Protein AF-A0AAU0HRQ2-F1 (afdb_monomer)

Foldseek 3Di:
DDDDDDDDDPDDDDDPPDPPPALDQDDQADDDDQDPPDVPSVVVSVVRVVVNVVSRVVSVVRVVVVVVVVVVVVVVVLVVLCVVQPVNRDDDDPDDD

Structure (mmCIF, N/CA/C/O backbone):
data_AF-A0AAU0HRQ2-F1
#
_entry.id   AF-A0AAU0HRQ2-F1
#
loop_
_atom_site.group_PDB
_atom_site.id
_atom_site.type_symbol
_atom_site.label_atom_id
_atom_site.label_alt_id
_atom_site.label_comp_id
_atom_site.label_asym_id
_atom_site.label_entity_id
_atom_site.label_seq_id
_atom_site.pdbx_PDB_ins_code
_atom_site.Cartn_x
_atom_site.Cartn_y
_atom_site.Cartn_z
_atom_site.occupancy
_atom_site.B_iso_or_equiv
_atom_site.auth_seq_id
_atom_site.auth_comp_id
_atom_site.auth_asym_id
_atom_site.auth_atom_id
_atom_site.pdbx_PDB_model_num
ATOM 1 N N . MET A 1 1 ? 21.324 53.622 -29.276 1.00 40.22 1 MET A N 1
ATOM 2 C CA . MET A 1 1 ? 20.189 52.982 -28.574 1.00 40.22 1 MET A CA 1
ATOM 3 C C . MET A 1 1 ? 20.621 51.579 -28.169 1.00 40.22 1 MET A C 1
ATOM 5 O O . MET A 1 1 ? 20.721 50.723 -29.035 1.00 40.22 1 MET A O 1
ATOM 9 N N . ILE A 1 2 ? 20.983 51.364 -26.902 1.00 47.19 2 ILE A N 1
ATOM 10 C CA . ILE A 1 2 ? 21.456 50.063 -26.397 1.00 47.19 2 ILE A CA 1
ATOM 11 C C . ILE A 1 2 ? 20.260 49.373 -25.736 1.00 47.19 2 ILE A C 1
ATOM 13 O O . ILE A 1 2 ? 19.718 49.883 -24.758 1.00 47.19 2 ILE A O 1
ATOM 17 N N . ARG A 1 3 ? 19.805 48.252 -26.303 1.00 48.66 3 ARG A N 1
ATOM 18 C CA . ARG A 1 3 ? 18.774 47.401 -25.698 1.00 48.66 3 ARG A CA 1
ATOM 19 C C . ARG A 1 3 ? 19.436 46.543 -24.622 1.00 48.66 3 ARG A C 1
ATOM 21 O O . ARG A 1 3 ? 20.209 45.649 -24.947 1.00 48.66 3 ARG A O 1
ATOM 28 N N . ALA A 1 4 ? 19.150 46.834 -23.357 1.00 52.31 4 ALA A N 1
ATOM 29 C CA . ALA A 1 4 ? 19.507 45.964 -22.245 1.00 52.31 4 ALA A CA 1
ATOM 30 C C . ALA A 1 4 ? 18.662 44.683 -22.333 1.00 52.31 4 ALA A C 1
ATOM 32 O O . ALA A 1 4 ? 17.435 44.742 -22.273 1.00 52.31 4 ALA A O 1
ATOM 33 N N . ALA A 1 5 ? 19.313 43.538 -22.532 1.00 58.12 5 ALA A N 1
ATOM 34 C CA . ALA A 1 5 ? 18.673 42.233 -22.454 1.00 58.12 5 ALA A CA 1
ATOM 35 C C . ALA A 1 5 ? 18.735 41.758 -20.999 1.00 58.12 5 ALA A C 1
ATOM 37 O O . ALA A 1 5 ? 19.785 41.348 -20.508 1.00 58.12 5 ALA A O 1
ATOM 38 N N . THR A 1 6 ? 17.615 41.869 -20.292 1.00 59.66 6 THR A N 1
ATOM 39 C CA . THR A 1 6 ? 17.476 41.395 -18.915 1.00 59.66 6 THR A CA 1
ATOM 40 C C . THR A 1 6 ? 17.397 39.868 -18.924 1.00 59.66 6 THR A C 1
ATOM 42 O O . THR A 1 6 ? 16.383 39.297 -19.318 1.00 59.66 6 THR A O 1
ATOM 45 N N . PHE A 1 7 ? 18.476 39.197 -18.519 1.00 58.16 7 PHE A N 1
ATOM 46 C CA . PHE A 1 7 ? 18.482 37.753 -18.285 1.00 58.16 7 PHE A CA 1
ATOM 47 C C . PHE A 1 7 ? 17.732 37.460 -16.979 1.00 58.16 7 PHE A C 1
ATOM 49 O O . PHE A 1 7 ? 18.210 37.779 -15.892 1.00 58.16 7 PHE A O 1
ATOM 56 N N . LEU A 1 8 ? 16.538 36.876 -17.088 1.00 62.31 8 LEU A N 1
ATOM 57 C CA . LEU A 1 8 ? 15.769 36.400 -15.942 1.00 62.31 8 LEU A CA 1
ATOM 58 C C . LEU A 1 8 ? 16.365 35.059 -15.483 1.00 62.31 8 LEU A C 1
ATOM 60 O O . LEU A 1 8 ? 16.144 34.024 -16.109 1.00 62.31 8 LEU A O 1
ATOM 64 N N . VAL A 1 9 ? 17.160 35.076 -14.414 1.00 63.06 9 VAL A N 1
ATOM 65 C CA . VAL A 1 9 ? 17.670 33.857 -13.772 1.00 63.06 9 VAL A CA 1
ATOM 66 C C . VAL A 1 9 ? 16.535 33.257 -12.941 1.00 63.06 9 VAL A C 1
ATOM 68 O O . VAL A 1 9 ? 16.191 33.785 -11.886 1.00 63.06 9 VAL A O 1
ATOM 71 N N . MET A 1 10 ? 15.927 32.167 -13.418 1.00 64.25 10 MET A N 1
ATOM 72 C CA . MET A 1 10 ? 15.027 31.362 -12.591 1.00 64.25 10 MET A CA 1
ATOM 73 C C . MET A 1 10 ? 15.854 30.627 -11.532 1.00 64.25 10 MET A C 1
ATOM 75 O O . MET A 1 10 ? 16.597 29.697 -11.840 1.00 64.25 10 MET A O 1
ATOM 79 N N . LEU A 1 11 ? 15.728 31.059 -10.279 1.00 58.06 11 LEU A N 1
ATOM 80 C CA . LEU A 1 11 ? 16.215 30.333 -9.110 1.00 58.06 11 LEU A CA 1
ATOM 81 C C . LEU A 1 11 ? 15.421 29.027 -8.983 1.00 58.06 11 LEU A C 1
ATOM 83 O O . LEU A 1 11 ? 14.271 29.031 -8.547 1.00 58.06 11 LEU A O 1
ATOM 87 N N . ALA A 1 12 ? 16.028 27.911 -9.383 1.00 59.59 12 ALA A N 1
ATOM 88 C CA . ALA A 1 12 ? 15.516 26.585 -9.073 1.00 59.59 12 ALA A CA 1
ATOM 89 C C . ALA A 1 12 ? 15.598 26.383 -7.552 1.00 59.59 12 ALA A C 1
ATOM 91 O O . ALA A 1 12 ? 16.689 26.273 -6.990 1.00 59.59 12 ALA A O 1
ATOM 92 N N . ALA A 1 13 ? 14.449 26.395 -6.876 1.00 60.75 13 ALA A N 1
ATOM 93 C CA . ALA A 1 13 ? 14.380 26.082 -5.457 1.00 60.75 13 ALA A CA 1
ATOM 94 C C . ALA A 1 13 ? 14.795 24.614 -5.236 1.00 60.75 13 ALA A C 1
ATOM 96 O O . ALA A 1 13 ? 14.340 23.741 -5.981 1.00 60.75 13 ALA A O 1
ATOM 97 N N . PRO A 1 14 ? 15.637 24.311 -4.234 1.00 53.84 14 PRO A N 1
ATOM 98 C CA . PRO A 1 14 ? 15.960 22.935 -3.896 1.00 53.84 14 PRO A CA 1
ATOM 99 C C . PRO A 1 14 ? 14.702 22.263 -3.339 1.00 53.84 14 PRO A C 1
ATOM 101 O O . PRO A 1 14 ? 14.216 22.610 -2.264 1.00 53.84 14 PRO A O 1
ATOM 104 N N . THR A 1 15 ? 14.152 21.300 -4.074 1.00 60.28 15 THR A N 1
ATOM 105 C CA . THR A 1 15 ? 13.160 20.371 -3.531 1.00 60.28 15 THR A CA 1
ATOM 106 C C . THR A 1 15 ? 13.845 19.530 -2.463 1.00 60.28 15 THR A C 1
ATOM 108 O O . THR A 1 15 ? 14.703 18.705 -2.778 1.00 60.28 15 THR A O 1
ATOM 111 N N . PHE A 1 16 ? 13.492 19.756 -1.198 1.00 54.44 16 PHE A N 1
ATOM 112 C CA . PHE A 1 16 ? 13.881 18.883 -0.099 1.00 54.44 16 PHE A CA 1
ATOM 113 C C . PHE A 1 16 ? 13.376 17.469 -0.407 1.00 54.44 16 PHE A C 1
ATOM 115 O O . PHE A 1 16 ? 12.171 17.222 -0.429 1.00 54.44 16 PHE A O 1
ATOM 122 N N . ALA A 1 17 ? 14.299 16.548 -0.684 1.00 53.38 17 ALA A N 1
ATOM 123 C CA . ALA A 1 17 ? 13.991 15.130 -0.762 1.00 53.38 17 ALA A CA 1
ATOM 124 C C . ALA A 1 17 ? 13.706 14.651 0.663 1.00 53.38 17 ALA A C 1
ATOM 126 O O . ALA A 1 17 ? 14.620 14.334 1.423 1.00 53.38 17 ALA A O 1
ATOM 127 N N . ILE A 1 18 ? 12.431 14.672 1.048 1.00 53.56 18 ILE A N 1
ATOM 128 C CA . ILE A 1 18 ? 11.963 14.004 2.258 1.00 53.56 18 ILE A CA 1
ATOM 129 C C . ILE A 1 18 ? 12.331 12.532 2.070 1.00 53.56 18 ILE A C 1
ATOM 131 O O . ILE A 1 18 ? 11.892 11.914 1.095 1.00 53.56 18 ILE A O 1
ATOM 135 N N . ALA A 1 19 ? 13.196 11.997 2.936 1.00 48.34 19 ALA A N 1
ATOM 136 C CA . ALA A 1 19 ? 13.465 10.567 2.969 1.00 48.34 19 ALA A CA 1
ATOM 137 C C . ALA A 1 19 ? 12.106 9.873 3.053 1.00 48.34 19 ALA A C 1
ATOM 139 O O . ALA A 1 19 ? 11.319 10.176 3.951 1.00 48.34 19 ALA A O 1
ATOM 140 N N . GLN A 1 20 ? 11.795 9.048 2.056 1.00 56.59 20 GLN A N 1
ATOM 141 C CA . GLN A 1 20 ? 10.490 8.418 1.949 1.00 56.59 20 GLN A CA 1
ATOM 142 C C . GLN A 1 20 ? 10.455 7.404 3.089 1.00 56.59 20 GLN A C 1
ATOM 144 O O . GLN A 1 20 ? 11.020 6.318 2.974 1.00 56.59 20 GLN A O 1
ATOM 149 N N . VAL A 1 21 ? 9.903 7.801 4.238 1.00 60.31 21 VAL A N 1
ATOM 150 C CA . VAL A 1 21 ? 9.445 6.854 5.251 1.00 60.31 21 VAL A CA 1
ATOM 151 C C . VAL A 1 21 ? 8.529 5.928 4.461 1.00 60.31 21 VAL A C 1
ATOM 153 O O . VAL A 1 21 ? 7.537 6.398 3.905 1.00 60.31 21 VAL A O 1
ATOM 156 N N . GLY A 1 22 ? 8.964 4.684 4.235 1.00 78.75 22 GLY A N 1
ATOM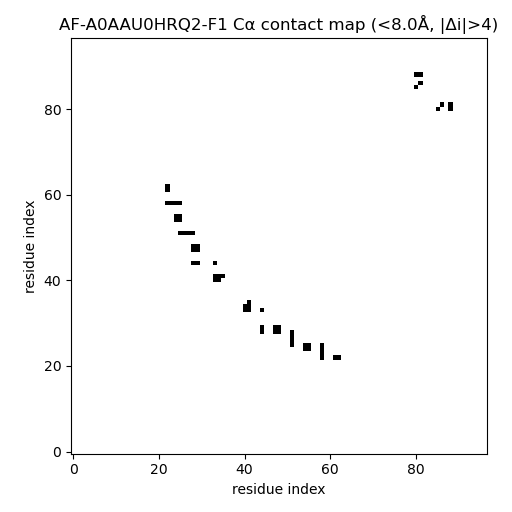 157 C CA . GLY A 1 22 ? 8.244 3.747 3.373 1.00 78.75 22 GLY A CA 1
ATOM 158 C C . GLY A 1 22 ? 6.788 3.631 3.813 1.00 78.75 22 GLY A C 1
ATOM 159 O O . GLY A 1 22 ? 6.468 3.972 4.951 1.00 78.75 22 GLY A O 1
ATOM 160 N N . CYS A 1 23 ? 5.905 3.174 2.922 1.00 92.50 23 CYS A N 1
ATOM 161 C CA . CYS A 1 23 ? 4.493 3.004 3.262 1.00 92.50 23 CYS A CA 1
ATOM 162 C C . CYS A 1 23 ? 4.384 2.211 4.573 1.00 92.50 23 CYS A C 1
ATOM 164 O O . CYS A 1 23 ? 4.803 1.052 4.627 1.00 92.50 23 CYS A O 1
ATOM 166 N N . MET A 1 24 ? 3.889 2.861 5.627 1.00 93.06 24 MET A N 1
ATOM 167 C CA . MET A 1 24 ? 3.857 2.305 6.974 1.00 93.06 24 MET A CA 1
ATOM 168 C C . MET A 1 24 ? 2.425 1.874 7.291 1.00 93.06 24 MET A C 1
ATOM 170 O O . MET A 1 24 ? 1.519 2.697 7.144 1.00 93.06 24 MET A O 1
ATOM 174 N N . PRO A 1 25 ? 2.195 0.616 7.700 1.00 95.25 25 PRO A N 1
ATOM 175 C CA . PRO A 1 25 ? 0.877 0.200 8.151 1.00 95.25 25 PRO A CA 1
ATOM 176 C C . PRO A 1 25 ? 0.501 0.917 9.462 1.00 95.25 25 PRO A C 1
ATOM 178 O O . PRO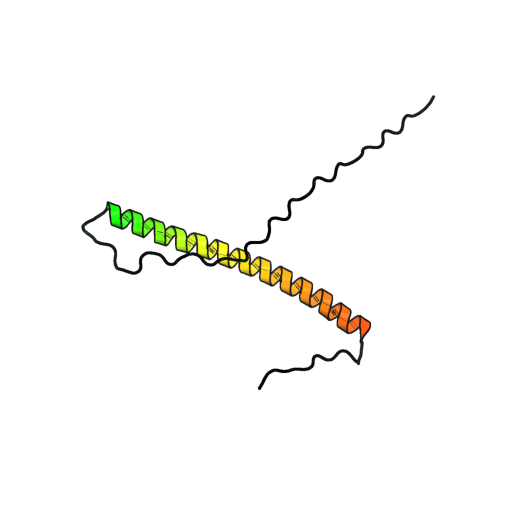 A 1 25 ? 1.391 1.184 10.277 1.00 95.25 25 PRO A O 1
ATOM 181 N N . PRO A 1 26 ? -0.790 1.219 9.684 1.00 96.44 26 PRO A N 1
ATOM 182 C CA . PRO A 1 26 ? -1.259 1.755 10.959 1.00 96.44 26 PRO A CA 1
ATOM 183 C C . PRO A 1 26 ? -1.169 0.708 12.080 1.00 96.44 26 PRO A C 1
ATOM 185 O O . PRO A 1 26 ? -1.142 -0.498 11.826 1.00 96.44 26 PRO A O 1
ATOM 188 N N . GLU A 1 27 ? -1.146 1.177 13.327 1.00 95.88 27 GLU A N 1
ATOM 189 C CA . GLU A 1 27 ? -1.215 0.328 14.521 1.00 95.88 27 GLU A CA 1
ATOM 190 C C . GLU A 1 27 ? -2.644 -0.181 14.740 1.00 95.88 27 GLU A C 1
ATOM 192 O O . GLU A 1 27 ? -3.600 0.572 14.564 1.00 95.88 27 GLU A O 1
ATOM 197 N N . GLU A 1 28 ? -2.797 -1.455 15.110 1.00 97.06 28 GLU A N 1
ATOM 198 C CA . GLU A 1 28 ? -4.116 -2.031 15.384 1.00 97.06 28 GLU A CA 1
ATOM 199 C C . GLU A 1 28 ? -4.799 -1.327 16.570 1.00 97.06 28 GLU A C 1
ATOM 201 O O . GLU A 1 28 ? -4.144 -1.030 17.572 1.00 97.06 28 GLU A O 1
ATOM 206 N N . PRO A 1 29 ? -6.119 -1.078 16.491 1.00 97.06 29 PRO A N 1
ATOM 207 C CA . PRO A 1 29 ? -6.854 -0.467 17.587 1.00 97.06 29 PRO A CA 1
ATOM 208 C C . PRO A 1 29 ? -7.020 -1.448 18.758 1.00 97.06 29 PRO A C 1
ATOM 210 O O . PRO A 1 29 ? -6.706 -2.638 18.668 1.00 97.06 29 PRO A O 1
ATOM 213 N N . PHE A 1 30 ? -7.570 -0.954 19.869 1.00 94.69 30 PHE A N 1
ATOM 214 C CA . PHE A 1 30 ? -7.873 -1.763 21.050 1.00 94.69 30 PHE A CA 1
ATOM 215 C C . PHE A 1 30 ? -8.662 -3.044 20.707 1.00 94.69 30 PHE A C 1
ATOM 217 O O . PHE A 1 30 ? -9.743 -2.981 20.133 1.00 94.69 30 PHE A O 1
ATOM 224 N N . ALA A 1 31 ? -8.134 -4.210 21.090 1.00 96.31 31 ALA A N 1
ATOM 225 C CA . ALA A 1 31 ? -8.578 -5.507 20.561 1.00 96.31 31 ALA A CA 1
ATOM 226 C C . ALA A 1 31 ? -9.771 -6.164 21.288 1.00 96.31 31 ALA A C 1
ATOM 228 O O . ALA A 1 31 ? -10.188 -7.261 20.910 1.00 96.31 31 ALA A O 1
ATOM 229 N N . TYR A 1 32 ? -10.299 -5.549 22.348 1.00 94.75 32 TYR A N 1
ATOM 230 C CA . TYR A 1 32 ? -11.381 -6.121 23.158 1.00 94.75 32 TYR A CA 1
ATOM 231 C C . TYR A 1 32 ? -12.687 -5.351 22.982 1.00 94.75 32 TYR A C 1
ATOM 233 O O . TYR A 1 32 ? -12.689 -4.183 22.596 1.00 94.75 32 TYR A O 1
ATOM 241 N N . GLU A 1 33 ? -13.804 -6.009 23.303 1.00 95.88 33 GLU A N 1
ATOM 242 C CA . GLU A 1 33 ? -15.121 -5.377 23.269 1.00 95.88 33 GLU A CA 1
ATOM 243 C C . GLU A 1 33 ? -15.151 -4.142 24.191 1.00 95.88 33 GLU A C 1
ATOM 245 O O . GLU A 1 33 ? -14.789 -4.254 25.369 1.00 95.88 33 GLU A O 1
ATOM 250 N N . PRO A 1 34 ? -15.549 -2.960 23.682 1.00 94.94 34 PRO A N 1
ATOM 251 C CA . PRO A 1 34 ? -15.600 -1.755 24.495 1.00 94.94 34 PRO A CA 1
ATOM 252 C C . PRO A 1 34 ? -16.613 -1.879 25.646 1.00 94.94 34 PRO A C 1
ATOM 254 O O . PRO A 1 34 ? -17.714 -2.397 25.435 1.00 94.94 34 PRO A O 1
ATOM 257 N N . PRO A 1 35 ? -16.302 -1.359 26.845 1.00 94.44 35 PRO A N 1
ATOM 258 C CA . PRO A 1 35 ? -17.229 -1.389 27.973 1.00 94.44 35 PRO A CA 1
ATOM 259 C C . PRO A 1 35 ? -18.501 -0.585 27.677 1.00 94.44 35 PRO A C 1
ATOM 261 O O . PRO A 1 35 ? -18.456 0.509 27.111 1.00 94.44 35 PRO A O 1
ATOM 264 N N . ALA A 1 36 ? -19.655 -1.125 28.074 1.00 95.25 36 ALA A N 1
ATOM 265 C CA . ALA A 1 36 ? -20.954 -0.482 27.859 1.00 95.25 36 ALA A CA 1
ATOM 266 C C . ALA A 1 36 ? -21.267 0.610 28.899 1.00 95.25 36 ALA A C 1
ATOM 268 O O . ALA A 1 36 ? -22.074 1.501 28.635 1.00 95.25 36 ALA A O 1
ATOM 269 N N . ASP A 1 37 ? -20.649 0.529 30.076 1.00 97.62 37 ASP A N 1
ATOM 270 C CA . ASP A 1 37 ? -20.874 1.383 31.243 1.00 97.62 37 ASP A CA 1
ATOM 271 C C . ASP A 1 37 ? -19.856 2.526 31.388 1.00 97.62 37 ASP A C 1
ATOM 273 O O . ASP A 1 37 ? -20.033 3.388 32.247 1.00 97.62 37 ASP A O 1
ATOM 277 N N . ASP A 1 38 ? -18.849 2.587 30.512 1.00 97.75 38 ASP A N 1
ATOM 278 C CA . ASP A 1 38 ? -17.849 3.656 30.468 1.00 97.75 38 ASP A CA 1
ATOM 279 C C . ASP A 1 38 ? -17.881 4.378 29.102 1.00 97.75 38 ASP A C 1
ATOM 281 O O . ASP A 1 38 ? -17.222 3.960 28.143 1.00 97.75 38 ASP A O 1
ATOM 285 N N . PRO A 1 39 ? -18.685 5.451 28.962 1.00 97.56 39 PRO A N 1
ATOM 286 C CA . PRO A 1 39 ? -18.834 6.157 27.693 1.00 97.56 39 PRO A CA 1
ATOM 287 C C . PRO A 1 39 ? -17.576 6.927 27.268 1.00 97.56 39 PRO A C 1
ATOM 289 O O . PRO A 1 39 ? -17.414 7.167 26.072 1.00 97.56 39 PRO A O 1
ATOM 292 N N . GLU A 1 40 ? -16.708 7.314 28.207 1.00 97.81 40 GLU A N 1
ATOM 293 C CA . GLU A 1 40 ? -15.467 8.037 27.908 1.00 97.81 40 GLU A CA 1
ATOM 294 C C . GLU A 1 40 ? -14.444 7.087 27.287 1.00 97.81 40 GLU A C 1
ATOM 296 O O . GLU A 1 40 ? -13.963 7.331 26.178 1.00 97.81 40 GLU A O 1
ATOM 301 N N . LEU A 1 41 ? -14.195 5.946 27.938 1.00 96.06 41 LEU A N 1
ATOM 302 C CA . LEU A 1 41 ? -13.317 4.914 27.393 1.00 96.06 41 LEU A CA 1
ATOM 303 C C . LEU A 1 41 ? -13.845 4.383 26.055 1.00 96.06 41 LEU A C 1
ATOM 305 O O . LEU A 1 41 ? -13.077 4.171 25.118 1.00 96.06 41 LEU A O 1
ATOM 309 N N . ARG A 1 42 ? -15.165 4.215 25.924 1.00 97.50 42 ARG A N 1
ATOM 310 C CA . ARG A 1 42 ? -15.773 3.762 24.669 1.00 97.50 42 ARG A CA 1
ATOM 311 C C . ARG A 1 42 ? -15.564 4.752 23.520 1.00 97.50 42 ARG A C 1
ATOM 313 O O . ARG A 1 42 ? -15.360 4.310 22.393 1.00 97.50 42 ARG A O 1
ATOM 320 N N . ALA A 1 43 ? -15.591 6.057 23.788 1.00 97.94 43 ALA A N 1
ATOM 321 C CA . ALA A 1 43 ? -15.293 7.078 22.784 1.00 97.94 43 ALA A CA 1
ATOM 322 C C . ALA A 1 43 ? -13.812 7.061 22.365 1.00 97.94 43 ALA A C 1
ATOM 324 O O . ALA A 1 43 ? -13.519 7.166 21.178 1.00 97.94 43 ALA A O 1
ATOM 325 N N . LEU A 1 44 ? -12.890 6.851 23.311 1.00 97.81 44 LEU A N 1
ATOM 326 C CA . LEU A 1 44 ? -11.461 6.706 23.011 1.00 97.81 44 LEU A CA 1
ATOM 327 C C . LEU A 1 44 ? -11.169 5.459 22.161 1.00 97.81 44 LEU A C 1
ATOM 329 O O . LEU A 1 44 ? -10.312 5.483 21.279 1.00 97.81 44 LEU A O 1
ATOM 333 N N . ILE A 1 45 ? -11.852 4.345 22.434 1.00 98.00 45 ILE A N 1
ATOM 334 C CA . ILE A 1 45 ? -11.725 3.143 21.603 1.00 98.00 45 ILE A CA 1
ATOM 335 C C . ILE A 1 45 ? -12.288 3.419 20.205 1.00 98.00 45 ILE A C 1
ATOM 337 O O . ILE A 1 45 ? -11.619 3.115 19.224 1.00 98.00 45 ILE A O 1
ATOM 341 N N . ASP A 1 46 ? -13.461 4.047 20.095 1.00 97.88 46 ASP A N 1
ATOM 342 C CA . ASP A 1 46 ? -14.047 4.426 18.802 1.00 97.88 46 ASP A CA 1
ATOM 343 C C . ASP A 1 46 ? -13.093 5.289 17.953 1.00 97.88 46 ASP A C 1
ATOM 345 O O . ASP A 1 46 ? -12.886 4.995 16.775 1.00 97.88 46 ASP A O 1
ATOM 349 N N . GLU A 1 47 ? -12.433 6.283 18.556 1.00 98.25 47 GLU A N 1
ATOM 350 C CA . GLU A 1 47 ? -11.429 7.116 17.881 1.00 98.25 47 GLU A CA 1
ATOM 351 C C . GLU A 1 47 ? -10.268 6.285 17.310 1.00 98.25 47 GLU A C 1
ATOM 353 O O . GLU A 1 47 ? -9.927 6.443 16.137 1.00 98.25 47 GLU A O 1
ATOM 358 N N . GLN A 1 48 ? -9.733 5.327 18.077 1.00 98.19 48 GLN A N 1
ATOM 359 C CA . GLN A 1 48 ? -8.662 4.436 17.606 1.00 98.19 48 GLN A CA 1
ATOM 360 C C . GLN A 1 48 ? -9.084 3.607 16.386 1.00 98.19 48 GLN A C 1
ATOM 362 O O . GLN A 1 48 ? -8.305 3.440 15.447 1.00 98.19 48 GLN A O 1
ATOM 367 N N . TYR A 1 49 ? -10.318 3.095 16.364 1.00 98.31 49 TYR A N 1
ATOM 368 C CA . TYR A 1 49 ? -10.831 2.363 15.203 1.00 98.31 49 TYR A CA 1
ATOM 369 C C . TYR A 1 49 ? -10.962 3.271 13.977 1.00 98.31 49 TYR A C 1
ATOM 371 O O . TYR A 1 49 ? -10.603 2.866 12.868 1.00 98.31 49 TYR A O 1
ATOM 379 N N . GLN A 1 50 ? -11.445 4.502 14.158 1.00 98.38 50 GLN A N 1
ATOM 380 C CA . GLN A 1 50 ? -11.524 5.469 13.066 1.00 98.38 50 GLN A CA 1
ATOM 381 C C . GLN A 1 50 ? -10.135 5.832 12.520 1.00 98.38 50 GLN A C 1
ATOM 383 O O . GLN 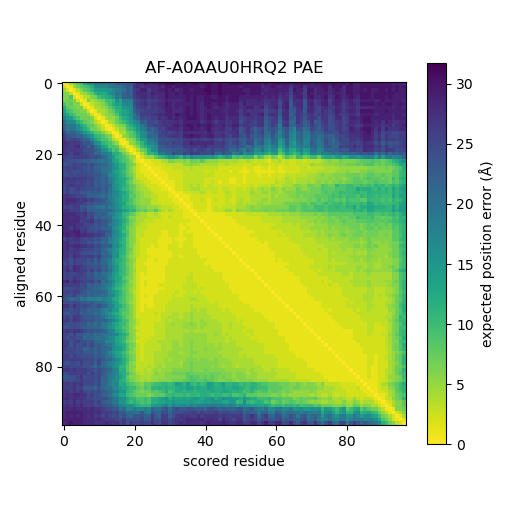A 1 50 ? -9.960 5.920 11.302 1.00 98.38 50 GLN A O 1
ATOM 388 N N . ASP A 1 51 ? -9.151 6.017 13.401 1.00 98.06 51 ASP A N 1
ATOM 389 C CA . ASP A 1 51 ? -7.767 6.303 13.023 1.00 98.06 51 ASP A CA 1
ATOM 390 C C . ASP A 1 51 ? -7.127 5.141 12.270 1.00 98.06 51 ASP A C 1
ATOM 392 O O . ASP A 1 51 ? -6.502 5.364 11.232 1.00 98.06 51 ASP A O 1
ATOM 396 N N . TYR A 1 52 ? -7.344 3.901 12.713 1.00 98.25 52 TYR A N 1
ATOM 397 C CA . TYR A 1 52 ? -6.875 2.717 11.997 1.00 98.25 52 TYR A CA 1
ATOM 398 C C . TYR A 1 52 ? -7.442 2.641 10.575 1.00 98.25 52 TYR A C 1
ATOM 400 O O . TYR A 1 52 ? -6.708 2.374 9.621 1.00 98.25 52 TYR A O 1
ATOM 408 N N . ILE A 1 53 ? -8.744 2.897 10.411 1.00 98.56 53 ILE A N 1
ATOM 409 C CA . ILE A 1 53 ? -9.405 2.858 9.100 1.00 98.56 53 ILE A CA 1
ATOM 410 C C . ILE A 1 53 ? -8.813 3.926 8.173 1.00 98.56 53 ILE A C 1
ATOM 412 O O . ILE A 1 53 ? -8.362 3.588 7.078 1.00 98.56 53 ILE A O 1
ATOM 416 N N . ARG A 1 54 ? -8.734 5.186 8.623 1.00 98.12 54 ARG A N 1
ATOM 417 C CA . ARG A 1 54 ? -8.132 6.282 7.841 1.00 98.12 54 ARG A CA 1
ATOM 418 C C . ARG A 1 54 ? -6.666 6.000 7.504 1.00 98.12 54 ARG A C 1
ATOM 420 O O . ARG A 1 54 ? -6.256 6.119 6.353 1.00 98.12 54 ARG A O 1
ATOM 427 N N . GLY A 1 55 ? -5.890 5.542 8.485 1.00 97.38 55 GLY A N 1
ATOM 428 C CA . GLY A 1 55 ? -4.487 5.176 8.297 1.00 97.38 55 GLY A CA 1
ATOM 429 C C . GLY A 1 55 ? -4.299 4.018 7.313 1.00 97.38 55 GLY A C 1
ATOM 430 O O . GLY A 1 55 ? -3.322 3.989 6.567 1.00 97.38 55 GLY A O 1
ATOM 431 N N . THR A 1 56 ? -5.251 3.084 7.252 1.00 98.12 56 THR A N 1
ATOM 432 C CA . THR A 1 56 ? -5.231 1.972 6.292 1.00 98.12 56 THR A CA 1
ATOM 433 C C . THR A 1 56 ? -5.483 2.467 4.870 1.00 98.12 56 THR A C 1
ATOM 435 O O . THR A 1 56 ? -4.806 2.027 3.941 1.00 98.12 56 THR A O 1
ATOM 438 N N . GLU A 1 57 ? -6.417 3.399 4.681 1.00 98.06 57 GLU A N 1
ATOM 439 C CA . GLU A 1 57 ? -6.663 4.030 3.380 1.00 98.06 57 GLU A 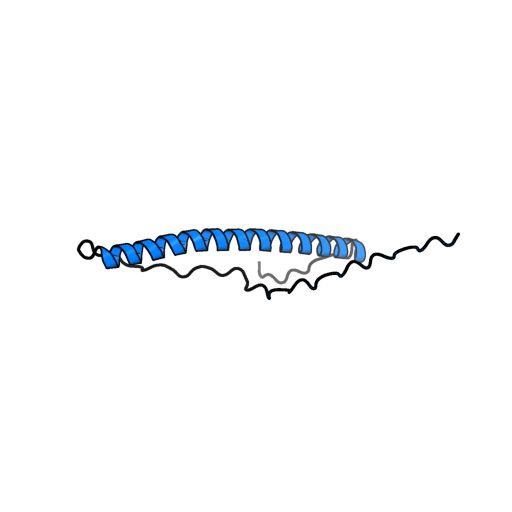CA 1
ATOM 440 C C . GLU A 1 57 ? -5.411 4.762 2.877 1.00 98.06 57 GLU A C 1
ATOM 442 O O . GLU A 1 57 ? -4.976 4.540 1.742 1.00 98.06 57 GLU A O 1
ATOM 447 N N . ASP A 1 58 ? -4.774 5.558 3.738 1.00 96.75 58 ASP A N 1
ATOM 448 C CA . ASP A 1 58 ? -3.521 6.253 3.426 1.00 96.75 58 ASP A CA 1
ATOM 449 C C . ASP A 1 58 ? -2.388 5.275 3.089 1.00 96.75 58 ASP A C 1
ATOM 451 O O . ASP A 1 58 ? -1.665 5.452 2.099 1.00 96.75 58 ASP A O 1
ATOM 455 N N . TYR A 1 59 ? -2.265 4.195 3.863 1.00 96.69 59 TYR A N 1
ATOM 456 C CA . TYR A 1 59 ? -1.279 3.145 3.631 1.00 96.69 59 TYR A CA 1
ATOM 457 C C . TYR A 1 59 ? -1.468 2.467 2.266 1.00 96.69 59 TYR A C 1
ATOM 459 O O . TYR A 1 59 ? -0.511 2.340 1.494 1.00 96.69 59 TYR A O 1
ATOM 467 N N . LEU A 1 60 ? -2.699 2.080 1.922 1.00 97.69 60 LEU A N 1
ATOM 468 C CA . LEU A 1 60 ? -3.016 1.458 0.634 1.00 97.69 60 LEU A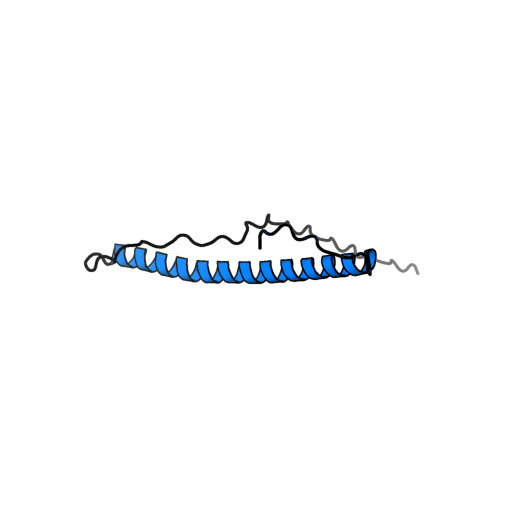 CA 1
ATOM 469 C C . LEU A 1 60 ? -2.780 2.414 -0.539 1.00 97.69 60 LEU A C 1
ATOM 471 O O . LEU A 1 60 ? -2.252 2.005 -1.578 1.00 97.69 60 LEU A O 1
ATOM 475 N N . ASN A 1 61 ? -3.120 3.692 -0.379 1.00 97.25 61 ASN A N 1
ATOM 476 C CA . ASN A 1 61 ? -2.850 4.715 -1.386 1.00 97.25 61 ASN A CA 1
ATOM 477 C C . ASN A 1 61 ? -1.345 4.870 -1.637 1.00 97.25 61 ASN A C 1
ATOM 479 O O . ASN A 1 61 ? -0.912 4.896 -2.794 1.00 97.25 61 ASN A O 1
ATOM 483 N N . CYS A 1 62 ? -0.542 4.886 -0.571 1.00 96.50 62 CYS A N 1
ATOM 484 C CA . CYS A 1 62 ? 0.914 4.886 -0.674 1.00 96.50 62 CYS A CA 1
ATOM 485 C C . CYS A 1 62 ? 1.423 3.653 -1.433 1.00 96.50 62 CYS A C 1
ATOM 487 O O . CYS A 1 62 ? 2.155 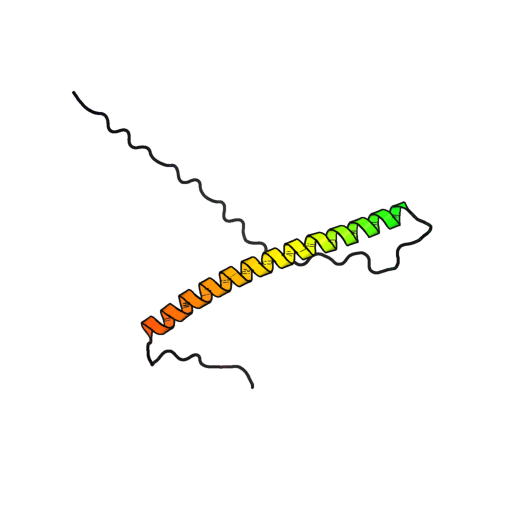3.796 -2.414 1.00 96.50 62 CYS A O 1
ATOM 489 N N . LEU A 1 63 ? 0.996 2.447 -1.040 1.00 96.62 63 LEU A N 1
ATOM 490 C CA . LEU A 1 63 ? 1.416 1.202 -1.693 1.00 96.62 63 LEU A CA 1
ATOM 491 C C . LEU A 1 63 ? 1.062 1.176 -3.184 1.00 96.62 63 LEU A C 1
ATOM 493 O O . LEU A 1 63 ? 1.848 0.700 -4.005 1.00 96.62 63 LEU A O 1
ATOM 497 N N . ASN A 1 64 ? -0.101 1.706 -3.557 1.00 97.25 64 ASN A N 1
ATOM 498 C CA . ASN A 1 64 ? -0.514 1.786 -4.954 1.00 97.25 64 ASN A CA 1
ATOM 499 C C . ASN A 1 64 ? 0.372 2.739 -5.767 1.00 97.25 64 ASN A C 1
ATOM 501 O O . ASN A 1 64 ? 0.759 2.410 -6.897 1.00 97.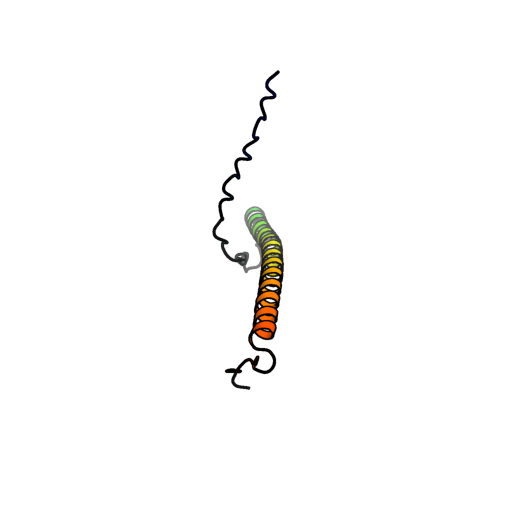25 64 ASN A O 1
ATOM 505 N N . ALA A 1 65 ? 0.728 3.895 -5.204 1.00 95.62 65 ALA A N 1
ATOM 506 C CA . ALA A 1 65 ? 1.656 4.831 -5.832 1.00 95.62 65 ALA A CA 1
ATOM 507 C C . ALA A 1 65 ? 3.056 4.212 -5.987 1.00 95.62 65 ALA A C 1
ATOM 509 O O . ALA A 1 65 ? 3.646 4.254 -7.070 1.00 95.62 65 ALA A O 1
ATOM 510 N N . GLU A 1 66 ? 3.539 3.556 -4.934 1.00 95.25 66 GLU A N 1
ATOM 511 C CA . GLU A 1 66 ? 4.817 2.849 -4.890 1.00 95.25 66 GLU A CA 1
ATOM 512 C C . GLU A 1 66 ? 4.891 1.749 -5.957 1.00 95.25 66 GLU A C 1
ATOM 514 O O . GLU A 1 66 ? 5.816 1.708 -6.770 1.00 95.25 66 GLU A O 1
ATOM 519 N N . ALA A 1 67 ? 3.867 0.895 -6.021 1.00 95.50 67 ALA A N 1
ATOM 520 C CA . ALA A 1 67 ? 3.781 -0.179 -6.999 1.00 95.50 67 ALA A CA 1
ATOM 521 C C . ALA A 1 67 ? 3.710 0.364 -8.433 1.00 95.50 67 ALA A C 1
ATOM 523 O O . ALA A 1 67 ? 4.284 -0.221 -9.352 1.00 95.50 67 ALA A O 1
ATOM 524 N N . THR A 1 68 ? 3.023 1.487 -8.646 1.00 97.00 68 THR A N 1
ATOM 525 C CA . THR A 1 68 ? 2.970 2.151 -9.955 1.00 97.00 68 THR A CA 1
ATOM 526 C C . THR A 1 68 ? 4.350 2.652 -10.373 1.00 97.00 68 THR A C 1
ATOM 528 O O . THR A 1 68 ? 4.794 2.352 -11.484 1.00 97.00 68 THR A O 1
ATOM 531 N N . ARG A 1 69 ? 5.068 3.340 -9.476 1.00 95.94 69 ARG A N 1
ATOM 532 C CA . ARG A 1 69 ? 6.436 3.809 -9.732 1.00 95.94 69 ARG A CA 1
ATOM 533 C C . ARG A 1 69 ? 7.381 2.642 -10.021 1.00 95.94 69 ARG A C 1
ATOM 535 O O . ARG A 1 69 ? 8.079 2.662 -11.032 1.00 95.94 69 ARG A O 1
ATOM 542 N N . ALA A 1 70 ? 7.368 1.615 -9.172 1.00 95.94 70 ALA A N 1
ATOM 543 C CA . ALA A 1 70 ? 8.239 0.449 -9.298 1.00 95.94 70 ALA A CA 1
ATOM 544 C C . ALA A 1 70 ? 8.003 -0.311 -10.611 1.00 95.94 70 ALA A C 1
ATOM 546 O O . ALA A 1 70 ? 8.955 -0.734 -11.262 1.00 95.94 70 ALA A O 1
ATOM 547 N N . ARG A 1 71 ? 6.743 -0.442 -11.051 1.00 97.69 71 ARG A N 1
ATOM 548 C CA . ARG A 1 71 ? 6.424 -1.033 -12.361 1.00 97.69 71 ARG A CA 1
ATOM 549 C C . ARG A 1 71 ? 6.971 -0.197 -13.512 1.00 97.69 71 ARG A C 1
ATOM 551 O O . ARG A 1 71 ? 7.536 -0.768 -14.439 1.00 97.69 71 ARG A O 1
ATOM 558 N N . ALA A 1 72 ? 6.815 1.125 -13.467 1.00 97.44 72 ALA A N 1
ATOM 559 C CA . ALA A 1 72 ? 7.333 2.006 -14.512 1.00 97.44 72 ALA A CA 1
ATOM 560 C C . ALA A 1 72 ? 8.863 1.916 -14.615 1.00 97.44 72 ALA A C 1
ATOM 562 O O . ALA A 1 72 ? 9.409 1.795 -15.713 1.00 97.44 72 ALA A O 1
ATOM 563 N N . GLU A 1 73 ? 9.547 1.904 -13.471 1.00 97.25 73 GLU A N 1
ATOM 564 C CA . GLU A 1 73 ? 10.990 1.700 -13.412 1.00 97.25 73 GLU A CA 1
ATOM 565 C C . GLU A 1 73 ? 11.374 0.331 -13.976 1.00 97.25 73 GLU A C 1
ATOM 567 O O . GLU A 1 73 ? 12.194 0.260 -14.889 1.00 97.25 73 GLU A O 1
ATOM 572 N N . TYR A 1 74 ? 10.727 -0.743 -13.518 1.00 96.62 74 TYR A N 1
ATOM 573 C CA . TYR A 1 74 ? 10.956 -2.090 -14.035 1.00 96.62 74 TYR A CA 1
ATOM 574 C C . TYR A 1 74 ? 10.844 -2.143 -15.562 1.00 96.62 74 TYR A C 1
ATOM 576 O O . TYR A 1 74 ? 11.762 -2.642 -16.206 1.00 96.62 74 TYR A O 1
ATOM 584 N N . GLN A 1 75 ? 9.775 -1.589 -16.145 1.00 98.06 75 GLN A N 1
ATOM 585 C CA . GLN A 1 75 ? 9.586 -1.575 -17.599 1.00 98.06 75 GLN A CA 1
ATOM 586 C C . GLN A 1 75 ? 10.719 -0.823 -18.305 1.00 98.06 75 GLN A C 1
ATOM 588 O O . GLN A 1 75 ? 11.309 -1.339 -19.251 1.00 98.06 75 GLN A O 1
ATOM 593 N N . ALA A 1 76 ? 11.114 0.349 -17.802 1.00 98.38 76 ALA A N 1
ATOM 594 C CA . ALA A 1 76 ? 12.208 1.121 -18.387 1.00 98.38 76 ALA A CA 1
ATOM 595 C C . ALA A 1 76 ? 13.550 0.364 -18.360 1.00 98.38 76 ALA A C 1
ATOM 597 O O . ALA A 1 76 ? 14.324 0.411 -19.326 1.00 98.38 76 ALA A O 1
ATOM 598 N N . ILE A 1 77 ? 13.837 -0.337 -17.259 1.00 97.56 77 ILE A N 1
ATOM 599 C CA . ILE A 1 77 ? 15.037 -1.167 -17.113 1.00 97.56 77 ILE A CA 1
ATOM 600 C C . ILE A 1 77 ? 14.957 -2.399 -18.013 1.00 97.56 77 ILE A C 1
ATOM 602 O O . ILE A 1 77 ? 15.941 -2.733 -18.674 1.00 97.56 77 ILE A O 1
ATOM 606 N N . PHE A 1 78 ? 13.800 -3.051 -18.063 1.00 96.50 78 PHE A N 1
ATOM 607 C CA . PHE A 1 78 ? 13.561 -4.238 -18.869 1.00 96.50 78 PHE A CA 1
ATOM 608 C C . PHE A 1 78 ? 13.703 -3.934 -20.363 1.00 96.50 78 PHE A C 1
ATOM 610 O O . PHE A 1 78 ? 14.484 -4.589 -21.049 1.00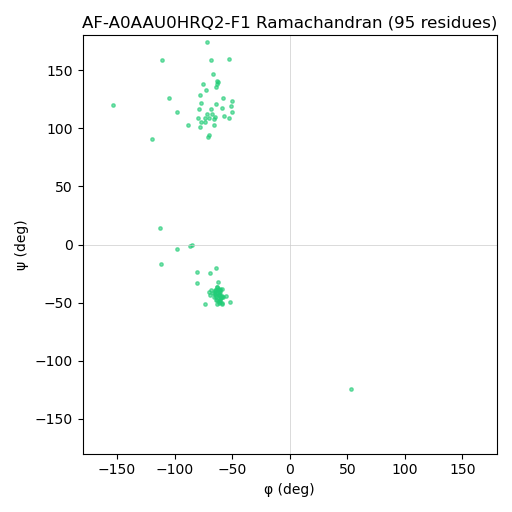 96.50 78 PHE A O 1
ATOM 617 N N . ASP A 1 79 ? 13.083 -2.863 -20.853 1.00 97.38 79 ASP A N 1
ATOM 618 C CA . ASP A 1 79 ? 13.238 -2.421 -22.239 1.00 97.38 79 ASP A CA 1
ATOM 619 C C . ASP A 1 79 ? 14.695 -2.083 -22.564 1.00 97.38 79 ASP A C 1
ATOM 621 O O . ASP A 1 79 ? 15.191 -2.368 -23.655 1.00 97.38 79 ASP A O 1
ATOM 625 N N . ARG A 1 80 ? 15.416 -1.471 -21.617 1.00 97.94 80 ARG A N 1
ATOM 626 C CA . ARG A 1 80 ? 16.847 -1.197 -21.781 1.00 97.94 80 ARG A CA 1
ATOM 627 C C . ARG A 1 80 ? 17.661 -2.485 -21.861 1.00 97.94 80 ARG A C 1
ATOM 629 O O . ARG A 1 80 ? 18.573 -2.558 -22.679 1.00 97.94 80 ARG A O 1
ATOM 636 N N . TYR A 1 81 ? 17.325 -3.486 -21.056 1.00 97.31 81 TYR A N 1
ATOM 637 C CA . TYR A 1 81 ? 17.946 -4.803 -21.113 1.00 97.31 81 TYR A CA 1
ATOM 638 C C . TYR A 1 81 ? 17.716 -5.461 -22.480 1.00 97.31 81 TYR A C 1
ATOM 640 O O . TYR A 1 81 ? 18.680 -5.847 -23.139 1.00 97.31 81 TYR A O 1
ATOM 648 N N . LEU A 1 82 ? 16.476 -5.477 -22.974 1.00 97.00 82 LEU A N 1
ATOM 649 C CA . LEU A 1 82 ? 16.166 -5.998 -24.308 1.00 97.00 82 LEU A CA 1
ATOM 650 C C . LEU A 1 82 ? 16.930 -5.252 -25.409 1.00 97.00 82 LEU A C 1
ATOM 652 O O . LEU A 1 82 ? 17.513 -5.884 -26.285 1.00 97.00 82 LEU A O 1
ATOM 656 N N . ARG A 1 83 ? 16.999 -3.916 -25.347 1.00 97.75 83 ARG A N 1
ATOM 657 C CA . ARG A 1 83 ? 17.745 -3.117 -26.335 1.00 97.75 83 ARG A CA 1
ATOM 658 C C . ARG A 1 83 ? 19.242 -3.412 -26.348 1.00 97.75 83 ARG A C 1
ATOM 660 O O . ARG A 1 83 ? 19.846 -3.378 -27.412 1.00 97.75 83 ARG A O 1
ATOM 667 N N . TYR A 1 84 ? 19.852 -3.635 -25.187 1.00 97.50 84 TYR A N 1
ATOM 668 C CA . TYR A 1 84 ? 21.299 -3.847 -25.096 1.00 97.50 84 TYR A CA 1
ATOM 669 C C . TYR A 1 84 ? 21.718 -5.269 -25.444 1.00 97.50 84 TYR A C 1
ATOM 671 O O . TYR A 1 84 ? 22.803 -5.458 -25.989 1.00 97.50 84 TYR A O 1
ATOM 679 N N . PHE A 1 85 ? 20.882 -6.257 -25.135 1.00 96.75 85 PHE A N 1
ATOM 680 C CA . PHE A 1 85 ? 21.271 -7.661 -25.237 1.00 96.75 85 PHE A CA 1
ATOM 681 C C . PHE A 1 85 ? 20.543 -8.422 -26.349 1.00 96.75 85 PHE A C 1
ATOM 683 O O . PHE A 1 85 ? 21.043 -9.463 -26.773 1.00 96.75 85 PHE A O 1
ATOM 690 N N . GLY A 1 86 ? 19.427 -7.903 -26.872 1.00 94.38 86 GLY A N 1
ATOM 691 C CA . GLY A 1 86 ? 18.679 -8.518 -27.969 1.00 94.38 86 GLY A CA 1
ATOM 692 C C . GLY A 1 86 ? 18.336 -9.975 -27.665 1.00 94.38 86 GLY A C 1
ATOM 693 O O . GLY A 1 86 ? 17.777 -10.280 -26.616 1.00 94.38 86 GLY A O 1
ATOM 694 N N . GLU A 1 87 ? 18.737 -10.883 -28.552 1.00 91.38 87 GLU A N 1
ATOM 695 C CA . GLU A 1 87 ? 18.532 -12.332 -28.401 1.00 91.38 87 GLU A CA 1
ATOM 696 C C . GLU A 1 87 ? 19.268 -12.942 -27.197 1.00 91.38 87 GLU A C 1
ATOM 698 O O . GLU A 1 87 ? 18.887 -14.003 -26.710 1.00 91.38 87 GLU A O 1
ATOM 703 N N . ASN A 1 88 ? 20.295 -12.265 -26.674 1.00 92.69 88 ASN A N 1
ATOM 704 C CA . ASN A 1 88 ? 21.013 -12.701 -25.476 1.00 92.69 88 ASN A CA 1
ATOM 705 C C . ASN A 1 88 ? 20.333 -12.246 -24.172 1.00 92.69 88 ASN A C 1
ATOM 707 O O . ASN A 1 88 ? 20.846 -12.522 -23.085 1.00 92.69 88 ASN A O 1
ATOM 711 N N . ALA A 1 89 ? 19.212 -11.520 -24.250 1.00 91.62 89 ALA A N 1
ATOM 712 C CA . ALA A 1 89 ? 18.435 -11.154 -23.076 1.00 91.62 89 ALA A CA 1
ATOM 713 C C . ALA A 1 89 ? 17.715 -12.393 -22.510 1.00 91.62 89 ALA A C 1
ATOM 715 O O . ALA A 1 89 ? 16.797 -12.931 -23.121 1.00 91.62 89 ALA A O 1
ATOM 716 N N . GLY A 1 90 ? 18.111 -12.839 -21.318 1.00 87.69 90 GLY A N 1
ATOM 717 C CA . GLY A 1 90 ? 17.535 -13.996 -20.640 1.00 87.69 90 GLY A CA 1
ATOM 718 C C . GLY A 1 90 ? 17.696 -13.897 -19.127 1.00 87.69 90 GLY A C 1
ATOM 719 O O . GLY A 1 90 ? 18.811 -1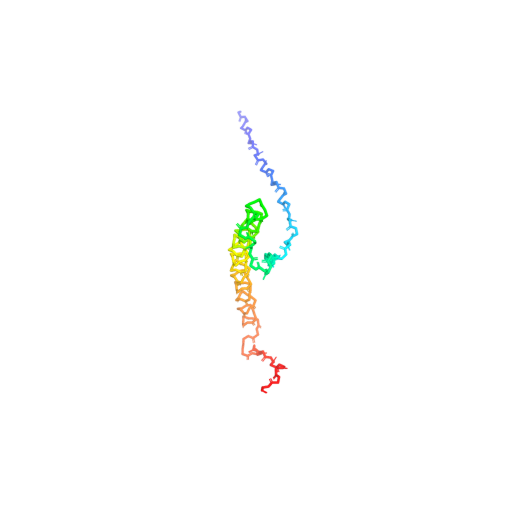3.835 -18.608 1.00 87.69 90 GLY A O 1
ATOM 720 N N . LEU A 1 91 ? 16.574 -13.894 -18.402 1.00 86.38 91 LEU A N 1
ATOM 721 C CA . LEU A 1 91 ? 16.579 -13.941 -16.941 1.00 86.38 91 LEU A CA 1
ATOM 722 C C . LEU A 1 91 ? 16.879 -15.369 -16.478 1.00 86.38 91 LEU A C 1
ATOM 724 O O . LEU A 1 91 ? 16.150 -16.305 -16.801 1.00 86.38 91 LEU A O 1
ATOM 728 N N . LYS A 1 92 ? 17.943 -15.542 -15.691 1.00 84.69 92 LYS A N 1
ATOM 729 C CA . LYS A 1 92 ? 18.214 -16.810 -15.007 1.00 84.69 92 LYS A CA 1
ATOM 730 C C . LYS A 1 92 ? 17.319 -16.893 -13.771 1.00 84.69 92 LYS A C 1
ATOM 732 O O . LYS A 1 92 ? 17.440 -16.065 -12.871 1.00 84.69 92 LYS A O 1
ATOM 737 N N . SER A 1 93 ? 16.416 -17.869 -13.742 1.00 78.25 93 SER A N 1
ATOM 738 C CA . SER A 1 93 ? 15.623 -18.182 -12.549 1.00 78.25 93 SER A CA 1
ATOM 739 C C . SER A 1 93 ? 16.503 -18.870 -11.503 1.00 78.25 93 SER A C 1
ATOM 741 O O . SER A 1 93 ? 17.201 -19.826 -11.833 1.00 78.25 93 SER A O 1
ATOM 743 N N . ASN A 1 94 ? 16.424 -18.414 -10.251 1.00 70.19 94 ASN A N 1
ATOM 744 C CA . ASN A 1 94 ? 16.963 -19.120 -9.081 1.00 70.19 94 ASN A CA 1
ATOM 745 C C . ASN A 1 94 ? 15.841 -19.610 -8.141 1.00 70.19 94 ASN A C 1
ATOM 747 O O . ASN A 1 94 ? 16.112 -19.938 -6.987 1.00 70.19 94 ASN A O 1
ATOM 751 N N . ALA A 1 95 ? 14.581 -19.613 -8.588 1.00 64.50 95 ALA A N 1
ATOM 752 C CA . ALA A 1 95 ? 13.469 -20.065 -7.758 1.00 64.50 95 ALA A CA 1
ATOM 753 C C . ALA A 1 95 ? 13.432 -21.606 -7.723 1.00 64.50 95 ALA A C 1
ATOM 755 O O . ALA A 1 95 ? 13.441 -22.218 -8.796 1.00 64.50 95 ALA A O 1
ATOM 756 N N . PRO A 1 96 ? 13.381 -22.250 -6.540 1.00 55.06 96 PRO A N 1
ATOM 757 C CA . PRO A 1 96 ? 12.958 -23.642 -6.468 1.00 55.06 96 PRO A CA 1
ATOM 758 C C . PRO A 1 96 ? 11.495 -23.698 -6.933 1.00 55.06 96 PRO A C 1
ATOM 760 O O . PRO A 1 96 ? 10.657 -22.962 -6.410 1.00 55.06 96 PRO A O 1
ATOM 763 N N . GLY A 1 97 ? 11.240 -24.476 -7.987 1.00 53.03 97 GLY A N 1
ATOM 764 C CA . GLY A 1 97 ? 9.894 -24.720 -8.516 1.00 53.03 97 GLY A CA 1
ATOM 765 C C . GLY A 1 97 ? 9.046 -25.597 -7.610 1.00 53.03 97 GLY A C 1
ATOM 766 O O . GLY A 1 97 ? 9.623 -26.269 -6.724 1.00 53.03 97 GLY A O 1
#

pLDDT: mean 85.63, std 17.71, range [40.22, 98.56]

Sequence (97 aa):
MIRAATFLVMLAAPTFAIAQVGCMPPEEPFAYEPPADDPELRALIDEQYQDYIRGTEDYLNCLNAEATRARAEYQAIFDRYLRYFGENAGLKSNAPG

Solvent-accessible surface area (backbone atoms only — not comparable to full-atom values): 6227 Å² total; per-residue (Å²): 139,83,82,81,80,81,80,82,79,80,78,81,74,83,77,78,79,70,78,76,76,64,74,56,78,53,68,82,45,82,90,64,86,69,59,88,89,40,69,66,64,33,49,56,46,50,49,37,47,53,51,30,54,54,34,42,54,53,26,51,53,42,48,52,52,50,53,52,52,52,50,55,51,48,48,57,53,48,54,49,45,41,72,74,42,49,92,72,52,73,86,83,82,85,72,87,128

Radius of gyration: 26.46 Å; Cα contacts (8 Å, |Δi|>4): 30; chains: 1; bounding box: 42×78×60 Å

Secondary structure (DSSP, 8-state):
------------------------PPPPPP-SPPPSS-HHHHHHHHHHHHHHHHHHHHHHHHHHHHHHHHHHHHHHHHHHHHHHHGGG--PPP----

Mean predicted aligned error: 11.51 Å